Protein AF-A0A9E8RWK1-F1 (afdb_monomer_lite)

Structure (mmCIF, N/CA/C/O backbone):
data_AF-A0A9E8RWK1-F1
#
_entry.id   AF-A0A9E8RWK1-F1
#
loop_
_atom_site.group_PDB
_atom_site.id
_atom_site.type_symbol
_atom_site.label_atom_id
_atom_site.label_alt_id
_atom_site.label_comp_id
_atom_site.label_asym_id
_atom_site.label_entity_id
_atom_site.label_seq_id
_atom_site.pdbx_PDB_ins_code
_atom_site.Cartn_x
_atom_site.Cartn_y
_atom_site.Cartn_z
_atom_site.occupancy
_atom_site.B_iso_or_equiv
_atom_site.auth_seq_id
_atom_site.auth_comp_id
_atom_site.auth_asym_id
_atom_site.auth_atom_id
_atom_site.pdbx_PDB_model_num
ATOM 1 N N . MET A 1 1 ? -8.385 -2.951 10.976 1.00 50.56 1 MET A N 1
ATOM 2 C CA . MET A 1 1 ? -7.115 -3.081 10.235 1.00 50.56 1 MET A CA 1
ATOM 3 C C . MET A 1 1 ? -7.121 -2.086 9.069 1.00 50.56 1 MET A C 1
ATOM 5 O O . MET A 1 1 ? -7.453 -2.458 7.962 1.00 50.56 1 MET A O 1
ATOM 9 N N . ARG A 1 2 ? -6.897 -0.786 9.326 1.00 53.97 2 ARG A N 1
ATOM 10 C CA . ARG A 1 2 ? -7.012 0.300 8.315 1.00 53.97 2 ARG A CA 1
ATOM 11 C C . ARG A 1 2 ? -5.681 1.017 8.026 1.00 53.97 2 ARG A C 1
ATOM 13 O O . ARG A 1 2 ? -5.665 2.002 7.310 1.00 53.97 2 ARG A O 1
ATOM 20 N N . ARG A 1 3 ? -4.579 0.565 8.640 1.00 55.19 3 ARG A N 1
ATOM 21 C CA . ARG A 1 3 ? -3.286 1.274 8.633 1.00 55.19 3 ARG A CA 1
ATOM 22 C C . ARG A 1 3 ? -2.313 0.744 7.567 1.00 55.19 3 ARG A C 1
ATOM 24 O O . ARG A 1 3 ? -1.465 1.492 7.111 1.00 55.19 3 ARG A O 1
ATOM 31 N N . LEU A 1 4 ? -2.466 -0.515 7.140 1.00 61.09 4 LEU A N 1
ATOM 32 C CA . LEU A 1 4 ? -1.539 -1.186 6.214 1.00 61.09 4 LEU A CA 1
ATOM 33 C C . LEU A 1 4 ? -1.767 -0.837 4.730 1.00 61.09 4 LEU A C 1
ATOM 35 O O . LEU A 1 4 ? -0.841 -0.929 3.930 1.00 61.09 4 LEU A O 1
ATOM 39 N N . THR A 1 5 ? -2.967 -0.379 4.363 1.00 65.31 5 THR A N 1
ATOM 40 C CA . THR A 1 5 ? -3.295 0.035 2.986 1.00 65.31 5 THR A CA 1
ATOM 41 C C . THR A 1 5 ? -2.508 1.276 2.558 1.00 65.31 5 THR A C 1
ATOM 43 O O . THR A 1 5 ? -2.074 1.374 1.415 1.00 65.31 5 THR A O 1
ATOM 46 N N . PHE A 1 6 ? -2.249 2.197 3.493 1.00 67.19 6 PHE A N 1
ATOM 47 C CA . PHE A 1 6 ? -1.459 3.403 3.235 1.00 67.19 6 PHE A CA 1
ATOM 48 C C . PHE A 1 6 ? 0.005 3.089 2.925 1.00 67.19 6 PHE A C 1
ATOM 50 O O . PHE A 1 6 ? 0.580 3.708 2.037 1.00 67.19 6 PHE A O 1
ATOM 57 N N . VAL A 1 7 ? 0.589 2.098 3.606 1.00 70.25 7 VAL A N 1
ATOM 58 C CA . VAL A 1 7 ? 1.979 1.681 3.370 1.00 70.25 7 VAL A CA 1
ATOM 59 C C . VAL A 1 7 ? 2.132 1.120 1.958 1.00 70.25 7 VAL A C 1
ATOM 61 O O . VAL A 1 7 ? 3.050 1.511 1.251 1.00 70.25 7 VAL A O 1
ATOM 64 N N . SER A 1 8 ? 1.191 0.283 1.510 1.00 68.75 8 SER A N 1
ATOM 65 C CA . SER A 1 8 ? 1.210 -0.285 0.151 1.00 68.75 8 SER A CA 1
ATOM 66 C C . SER A 1 8 ? 1.062 0.791 -0.933 1.00 68.75 8 SER A C 1
ATOM 68 O O . SER A 1 8 ? 1.711 0.717 -1.976 1.00 68.75 8 SER A O 1
ATOM 70 N N . PHE A 1 9 ? 0.246 1.818 -0.671 1.00 69.50 9 PHE A N 1
ATOM 71 C CA . PHE A 1 9 ? 0.067 2.958 -1.570 1.00 69.50 9 PHE A CA 1
ATOM 72 C C . PHE A 1 9 ? 1.342 3.807 -1.668 1.00 69.50 9 PHE A C 1
ATOM 74 O O . PHE A 1 9 ? 1.829 4.063 -2.766 1.00 69.50 9 PHE A O 1
ATOM 81 N N . ILE A 1 10 ? 1.930 4.172 -0.524 1.00 72.75 10 ILE A N 1
ATOM 82 C CA . ILE A 1 10 ? 3.179 4.946 -0.458 1.00 72.75 10 ILE A CA 1
ATOM 83 C C . ILE A 1 10 ? 4.330 4.177 -1.112 1.00 72.75 10 ILE A C 1
ATOM 85 O O . ILE A 1 10 ? 5.096 4.764 -1.868 1.00 72.75 10 ILE A O 1
ATOM 89 N N . PHE A 1 11 ? 4.427 2.868 -0.881 1.00 75.56 11 PHE A N 1
ATOM 90 C CA . PHE A 1 11 ? 5.481 2.037 -1.460 1.00 75.56 11 PHE A CA 1
ATOM 91 C C . PHE A 1 11 ? 5.342 1.910 -2.983 1.00 75.56 11 PHE A C 1
ATOM 93 O O . PHE A 1 11 ? 6.331 2.033 -3.702 1.00 75.56 11 PHE A O 1
ATOM 100 N N . SER A 1 12 ? 4.112 1.752 -3.488 1.00 73.12 12 SER A N 1
ATOM 101 C CA . SER A 1 12 ? 3.837 1.718 -4.932 1.00 73.12 12 SER A CA 1
ATOM 102 C C . SER A 1 12 ? 4.190 3.047 -5.607 1.00 73.12 12 SER A C 1
ATOM 104 O O . SER A 1 12 ? 4.830 3.059 -6.655 1.00 73.12 12 SER A O 1
ATOM 106 N N . VAL A 1 13 ? 3.832 4.175 -4.986 1.00 73.81 13 VAL A N 1
ATOM 107 C CA . VAL A 1 13 ? 4.161 5.514 -5.502 1.00 73.81 13 VAL A CA 1
ATOM 108 C C . VAL A 1 13 ? 5.665 5.797 -5.422 1.00 73.81 13 VAL A C 1
ATOM 110 O O . VAL A 1 13 ? 6.224 6.356 -6.360 1.00 73.81 13 VAL A O 1
ATOM 113 N N . ALA A 1 14 ? 6.345 5.375 -4.353 1.00 74.81 14 ALA A N 1
ATOM 114 C CA . ALA A 1 14 ? 7.794 5.529 -4.211 1.00 74.81 14 ALA A CA 1
ATOM 115 C C . ALA A 1 14 ? 8.567 4.724 -5.268 1.00 74.81 14 ALA A C 1
ATOM 117 O O . ALA A 1 14 ? 9.495 5.247 -5.883 1.00 74.81 14 ALA A O 1
ATOM 118 N N . LEU A 1 15 ? 8.146 3.483 -5.536 1.00 70.88 15 LEU A N 1
ATOM 119 C CA . LEU A 1 15 ? 8.696 2.662 -6.619 1.00 70.88 15 LEU A CA 1
ATOM 120 C C . LEU A 1 15 ? 8.448 3.286 -7.998 1.00 70.88 15 LEU A C 1
ATOM 122 O O . LEU A 1 15 ? 9.342 3.263 -8.841 1.00 70.88 15 LEU A O 1
ATOM 126 N N . LEU A 1 16 ? 7.272 3.885 -8.226 1.00 69.06 16 LEU A N 1
ATOM 127 C CA . LEU A 1 16 ? 6.971 4.609 -9.465 1.00 69.06 16 LEU A CA 1
ATOM 128 C C . LEU A 1 16 ? 7.880 5.832 -9.635 1.00 69.06 16 LEU A C 1
ATOM 130 O O . LEU A 1 16 ? 8.434 6.039 -10.712 1.00 69.06 16 LEU A O 1
ATOM 134 N N . PHE A 1 17 ? 8.051 6.623 -8.575 1.00 72.44 17 PHE A N 1
ATOM 135 C CA . PHE A 1 17 ? 8.908 7.807 -8.591 1.00 72.44 17 PHE A CA 1
ATOM 136 C C . PHE A 1 17 ? 10.371 7.443 -8.856 1.00 72.44 17 PHE A C 1
ATOM 138 O O . PHE A 1 17 ? 11.064 8.150 -9.583 1.00 72.44 17 PHE A O 1
ATOM 145 N N . PHE A 1 18 ? 10.823 6.307 -8.323 1.00 70.38 18 PHE A N 1
ATOM 146 C CA . PHE A 1 18 ? 12.166 5.795 -8.575 1.00 70.38 18 PHE A CA 1
ATOM 147 C C . PHE A 1 18 ? 12.345 5.277 -10.009 1.00 70.38 18 PHE A C 1
ATOM 149 O O . PHE A 1 18 ? 13.406 5.449 -10.606 1.00 70.38 18 PHE A O 1
ATOM 156 N N . ALA A 1 19 ? 11.308 4.667 -10.581 1.00 66.31 19 ALA A N 1
ATOM 157 C CA . ALA A 1 19 ? 11.355 4.129 -11.935 1.00 66.31 19 ALA A CA 1
ATOM 158 C C . ALA A 1 19 ? 11.207 5.224 -13.014 1.00 66.31 19 ALA A C 1
ATOM 160 O O . ALA A 1 19 ? 11.771 5.091 -14.094 1.00 66.31 19 ALA A O 1
ATOM 161 N N . LEU A 1 20 ? 10.510 6.325 -12.720 1.00 64.75 20 LEU A N 1
ATOM 162 C CA . LEU A 1 20 ? 10.253 7.463 -13.617 1.00 64.75 20 LEU A CA 1
ATOM 163 C C . LEU A 1 20 ? 11.480 8.024 -14.369 1.00 64.75 20 LEU A C 1
ATOM 165 O O . LEU A 1 20 ? 11.388 8.149 -15.588 1.00 64.75 20 LEU A O 1
ATOM 169 N N . PRO A 1 21 ? 12.625 8.335 -13.728 1.00 65.44 21 PRO A N 1
ATOM 170 C CA . PRO A 1 21 ? 13.809 8.829 -14.440 1.00 65.44 21 PRO A CA 1
ATOM 171 C C . PRO A 1 21 ? 14.481 7.771 -15.331 1.00 65.44 21 PRO A C 1
ATOM 173 O O . PRO A 1 21 ? 15.219 8.125 -16.245 1.00 65.44 21 PRO A O 1
ATOM 176 N N . TYR A 1 22 ? 14.220 6.484 -15.086 1.00 64.44 22 TYR A N 1
ATOM 177 C CA . TYR A 1 22 ? 14.726 5.367 -15.890 1.00 64.44 22 TYR A CA 1
ATOM 178 C C . TYR A 1 22 ? 13.720 4.886 -16.948 1.00 64.44 22 TYR A C 1
ATOM 180 O O . TYR A 1 22 ? 14.080 4.124 -17.848 1.00 64.44 22 TYR A O 1
ATOM 188 N N . LEU A 1 23 ? 12.464 5.331 -16.869 1.00 61.91 23 LEU A N 1
ATOM 189 C CA . LEU A 1 23 ? 11.415 4.991 -17.818 1.00 61.91 23 LEU A CA 1
ATOM 190 C C . LEU A 1 23 ? 11.552 5.863 -19.071 1.00 61.91 23 LEU A C 1
ATOM 192 O O . LEU A 1 23 ? 11.127 7.017 -19.114 1.00 61.91 23 LEU A O 1
ATOM 196 N N . MET A 1 24 ? 12.091 5.281 -20.140 1.00 62.78 24 MET A N 1
ATOM 197 C CA . MET A 1 24 ? 11.972 5.853 -21.480 1.00 62.78 24 MET A CA 1
ATOM 198 C C . MET A 1 24 ? 10.519 5.718 -21.967 1.00 62.78 24 MET A C 1
ATOM 200 O O . MET A 1 24 ? 10.169 4.784 -22.685 1.00 62.78 24 MET A O 1
ATOM 204 N N . LEU A 1 25 ? 9.660 6.652 -21.545 1.00 63.69 25 LEU A N 1
ATOM 205 C CA . LEU A 1 25 ? 8.243 6.744 -21.941 1.00 63.69 25 LEU A CA 1
ATOM 206 C C . LEU A 1 25 ? 8.066 7.113 -23.422 1.00 63.69 25 LEU A C 1
ATOM 208 O O . LEU A 1 25 ? 7.013 6.865 -24.007 1.00 63.69 25 LEU A O 1
ATOM 212 N N . GLN A 1 26 ? 9.103 7.690 -24.029 1.00 60.00 26 GLN A N 1
ATOM 213 C CA . GLN A 1 26 ? 9.138 8.093 -25.427 1.00 60.00 26 GLN A CA 1
ATOM 214 C C . GLN A 1 26 ? 10.324 7.421 -26.120 1.00 60.00 26 GLN A C 1
ATOM 216 O O . GLN A 1 26 ? 11.483 7.682 -25.810 1.00 60.00 26 GLN A O 1
ATOM 221 N N . GLY A 1 27 ? 10.014 6.521 -27.049 1.00 68.19 27 GLY A N 1
ATOM 222 C CA . GLY A 1 27 ? 10.980 5.726 -27.798 1.00 68.19 27 GLY A CA 1
ATOM 223 C C . GLY A 1 27 ? 10.282 4.631 -28.604 1.00 68.19 27 GLY A C 1
ATOM 224 O O . GLY A 1 27 ? 9.066 4.461 -28.528 1.00 68.19 27 GLY A O 1
ATOM 225 N N . ARG A 1 28 ? 11.046 3.872 -29.391 1.00 63.62 28 ARG A N 1
ATOM 226 C CA . ARG A 1 28 ? 10.568 2.676 -30.102 1.00 63.62 28 ARG A CA 1
ATOM 227 C C . ARG A 1 28 ? 11.326 1.466 -29.571 1.00 63.62 28 ARG A C 1
ATOM 229 O O . ARG A 1 28 ? 12.543 1.419 -29.694 1.00 63.62 28 ARG A O 1
ATOM 236 N N . GLY A 1 29 ? 10.619 0.497 -28.992 1.00 73.00 29 GLY A N 1
ATOM 237 C CA . GLY A 1 29 ? 11.224 -0.768 -28.571 1.00 73.00 29 GLY A CA 1
ATOM 238 C C . GLY A 1 29 ? 10.606 -1.384 -27.319 1.00 73.00 29 GLY A C 1
ATOM 239 O O . GLY A 1 29 ? 9.658 -0.859 -26.736 1.00 73.00 29 GLY A O 1
ATOM 240 N N . LEU A 1 30 ? 11.184 -2.511 -26.903 1.00 76.00 30 LEU A N 1
ATOM 241 C CA . LEU A 1 30 ? 10.724 -3.349 -25.788 1.00 76.00 30 LEU A CA 1
ATOM 242 C C . LEU A 1 30 ? 10.599 -2.589 -24.452 1.00 76.00 30 LEU A C 1
ATOM 244 O O . LEU A 1 30 ? 9.734 -2.900 -23.637 1.00 76.00 30 LEU A O 1
ATOM 248 N N . ALA A 1 31 ? 11.427 -1.558 -24.256 1.00 75.62 31 ALA A N 1
ATOM 249 C CA . ALA A 1 31 ? 11.447 -0.727 -23.054 1.00 75.62 31 ALA A CA 1
ATOM 250 C C . ALA A 1 31 ? 10.112 -0.002 -22.795 1.00 75.62 31 ALA A C 1
ATOM 252 O O . ALA A 1 31 ? 9.694 0.135 -21.645 1.00 75.62 31 ALA A O 1
ATOM 253 N N . VAL A 1 32 ? 9.400 0.404 -23.851 1.00 77.38 32 VAL A N 1
ATOM 254 C CA . VAL A 1 32 ? 8.104 1.092 -23.728 1.00 77.38 32 VAL A CA 1
ATOM 255 C C . VAL A 1 32 ? 7.021 0.121 -23.260 1.00 77.38 32 VAL A C 1
ATOM 257 O O . VAL A 1 32 ? 6.261 0.433 -22.346 1.00 77.38 32 VAL A O 1
ATOM 260 N N . TYR A 1 33 ? 6.980 -1.088 -23.824 1.00 80.00 33 TYR A N 1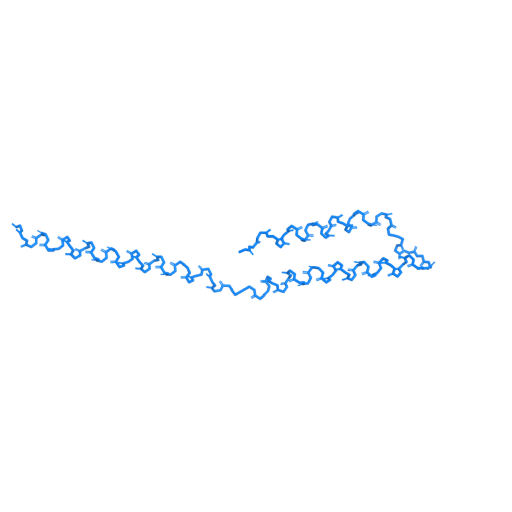
ATOM 261 C CA . TYR A 1 33 ? 6.019 -2.118 -23.417 1.00 80.00 33 TYR A CA 1
ATOM 262 C C . TYR A 1 33 ? 6.233 -2.572 -21.969 1.00 80.00 33 TYR A C 1
ATOM 264 O O . TYR A 1 33 ? 5.264 -2.786 -21.235 1.00 80.00 33 TYR A O 1
ATOM 272 N N . PHE A 1 34 ? 7.493 -2.663 -21.537 1.00 78.31 34 PHE A N 1
ATOM 273 C CA . PHE A 1 34 ? 7.837 -2.963 -20.148 1.00 78.31 34 PHE A CA 1
ATOM 274 C C . PHE A 1 34 ? 7.363 -1.852 -19.200 1.00 78.31 34 PHE A C 1
ATOM 276 O O . PHE A 1 34 ? 6.723 -2.130 -18.188 1.00 78.31 34 PHE A O 1
ATOM 283 N N . SER A 1 35 ? 7.582 -0.591 -19.586 1.00 78.00 35 SER A N 1
ATOM 284 C CA . SER A 1 35 ? 7.130 0.594 -18.847 1.00 78.00 35 SER A CA 1
ATOM 285 C C . SER A 1 35 ? 5.608 0.623 -18.663 1.00 78.00 35 SER A C 1
ATOM 287 O O . SER A 1 35 ? 5.118 0.834 -17.554 1.00 78.00 35 SER A O 1
ATOM 289 N N . TRP A 1 36 ? 4.850 0.347 -19.730 1.00 76.94 36 TRP A N 1
ATOM 290 C CA . TRP A 1 36 ? 3.385 0.273 -19.679 1.00 76.94 36 TRP A CA 1
ATOM 291 C C . TRP A 1 36 ? 2.883 -0.887 -18.817 1.00 76.94 36 TRP A C 1
ATOM 293 O O . TRP A 1 36 ? 1.972 -0.699 -18.011 1.00 76.94 36 TRP A O 1
ATOM 303 N N . SER A 1 37 ? 3.493 -2.069 -18.937 1.00 81.06 37 SER A N 1
ATOM 304 C CA . SER A 1 37 ? 3.130 -3.237 -18.119 1.00 81.06 37 SER A CA 1
ATOM 305 C C . SER A 1 37 ? 3.363 -2.972 -16.629 1.00 81.06 37 SER A C 1
ATOM 307 O O . SER A 1 37 ? 2.529 -3.325 -15.794 1.00 81.06 37 SER A O 1
ATOM 309 N N . TRP A 1 38 ? 4.454 -2.276 -16.297 1.00 80.25 38 TRP A N 1
ATOM 310 C CA . TRP A 1 38 ? 4.754 -1.848 -14.931 1.00 80.25 38 TRP A CA 1
ATOM 311 C C . TRP A 1 38 ? 3.711 -0.861 -14.386 1.00 80.25 38 TRP A C 1
ATOM 313 O O . TRP A 1 38 ? 3.277 -0.974 -13.239 1.00 80.25 38 TRP A O 1
ATOM 323 N N . LEU A 1 39 ? 3.247 0.067 -15.227 1.00 78.44 39 LEU A N 1
ATOM 324 C CA . LEU A 1 39 ? 2.193 1.030 -14.899 1.00 78.44 39 LEU A CA 1
ATOM 325 C C . LEU A 1 39 ? 0.854 0.342 -14.596 1.00 78.44 39 LEU A C 1
ATOM 327 O O . LEU A 1 39 ? 0.206 0.667 -13.600 1.00 78.44 39 LEU A O 1
ATOM 331 N N . PHE A 1 40 ? 0.463 -0.643 -15.411 1.00 81.94 40 PHE A N 1
ATOM 332 C CA . PHE A 1 40 ? -0.737 -1.451 -15.167 1.00 81.94 40 PHE A CA 1
ATOM 333 C C . PHE A 1 40 ? -0.645 -2.240 -13.861 1.00 81.94 40 PHE A C 1
ATOM 335 O O . PHE A 1 40 ? -1.619 -2.296 -13.110 1.00 81.94 40 PHE A O 1
ATOM 342 N N . LEU A 1 41 ? 0.522 -2.808 -13.558 1.00 79.88 41 LEU A N 1
ATOM 343 C CA . LEU A 1 41 ? 0.756 -3.540 -12.314 1.00 79.88 41 LEU A CA 1
ATOM 344 C C . LEU A 1 41 ? 0.594 -2.627 -11.087 1.00 79.88 41 LEU A C 1
ATOM 346 O O . LEU A 1 41 ? -0.048 -3.010 -10.106 1.00 79.88 41 LEU A O 1
ATOM 350 N N . LEU A 1 42 ? 1.071 -1.383 -11.185 1.00 78.31 42 LEU A N 1
ATOM 351 C CA . LEU A 1 42 ? 0.837 -0.346 -10.179 1.00 78.31 42 LEU A CA 1
ATOM 352 C C . LEU A 1 42 ? -0.658 -0.009 -10.038 1.00 78.31 42 LEU A C 1
ATOM 354 O O . LEU A 1 42 ? -1.168 0.116 -8.923 1.00 78.31 42 LEU A O 1
ATOM 358 N N . LEU A 1 43 ? -1.377 0.085 -11.162 1.00 79.56 43 LEU A N 1
ATOM 359 C CA . LEU A 1 43 ? -2.822 0.335 -11.201 1.00 79.56 43 LEU A CA 1
ATOM 360 C C . LEU A 1 43 ? -3.616 -0.771 -10.490 1.00 79.56 43 LEU A C 1
ATOM 362 O O . LEU A 1 43 ? -4.509 -0.480 -9.690 1.00 79.56 43 LEU A O 1
ATOM 366 N N . PHE A 1 44 ? -3.262 -2.036 -10.729 1.00 80.50 44 PHE A N 1
ATOM 367 C CA . PHE A 1 44 ? -3.868 -3.183 -10.048 1.00 80.50 44 PHE A CA 1
ATOM 368 C C . PHE A 1 44 ? -3.578 -3.180 -8.541 1.00 80.50 44 PHE A C 1
ATOM 370 O O . PHE A 1 44 ? -4.491 -3.414 -7.744 1.00 80.50 44 PHE A O 1
ATOM 377 N N . ALA A 1 45 ? -2.349 -2.847 -8.134 1.00 75.25 45 ALA A N 1
ATOM 378 C CA . ALA A 1 45 ? -1.973 -2.744 -6.722 1.00 75.25 45 ALA A CA 1
ATOM 379 C C . ALA A 1 45 ? -2.746 -1.634 -5.976 1.00 75.25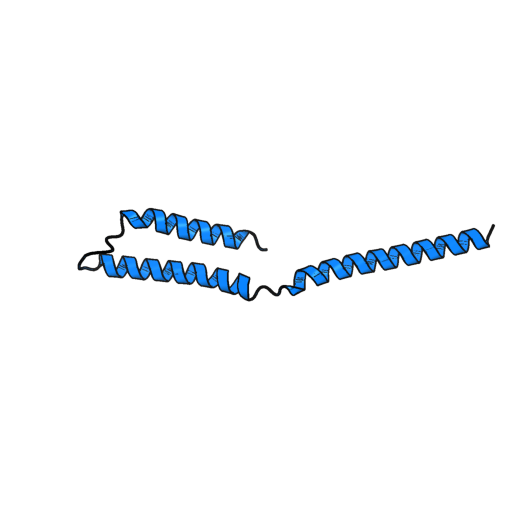 45 ALA A C 1
ATOM 381 O O . ALA A 1 45 ? -3.134 -1.802 -4.812 1.00 75.25 45 ALA A O 1
ATOM 382 N N . ILE A 1 46 ? -3.024 -0.514 -6.651 1.00 71.56 46 ILE A N 1
ATOM 383 C CA . ILE A 1 46 ? -3.859 0.570 -6.116 1.00 71.56 46 ILE A CA 1
ATOM 384 C C . ILE A 1 46 ? -5.331 0.136 -6.045 1.00 71.56 46 ILE A C 1
ATOM 386 O O . ILE A 1 46 ? -5.974 0.329 -5.010 1.00 71.56 46 ILE A O 1
ATOM 390 N N . SER A 1 47 ? -5.851 -0.494 -7.103 1.00 77.56 47 SER A N 1
ATOM 391 C CA . SER A 1 47 ? -7.251 -0.929 -7.200 1.00 77.56 47 SER A CA 1
ATOM 392 C C . SER A 1 47 ? -7.650 -1.897 -6.080 1.00 77.56 47 SER A C 1
ATOM 394 O O . SER A 1 47 ? -8.674 -1.688 -5.427 1.00 77.56 47 SER A O 1
ATOM 396 N N . GLY A 1 48 ? -6.809 -2.888 -5.758 1.00 67.56 48 GLY A N 1
ATOM 397 C CA . GLY A 1 48 ? -7.096 -3.846 -4.680 1.00 67.56 48 GLY A CA 1
ATOM 398 C C . GLY A 1 48 ? -7.288 -3.186 -3.306 1.00 67.56 48 GLY A C 1
ATOM 399 O O . GLY A 1 48 ? -8.177 -3.562 -2.539 1.00 67.56 48 GLY A O 1
ATOM 400 N N . ASN A 1 49 ? -6.515 -2.135 -3.015 1.00 71.12 49 ASN A N 1
ATOM 401 C CA . ASN A 1 49 ? -6.654 -1.358 -1.782 1.00 71.12 49 AS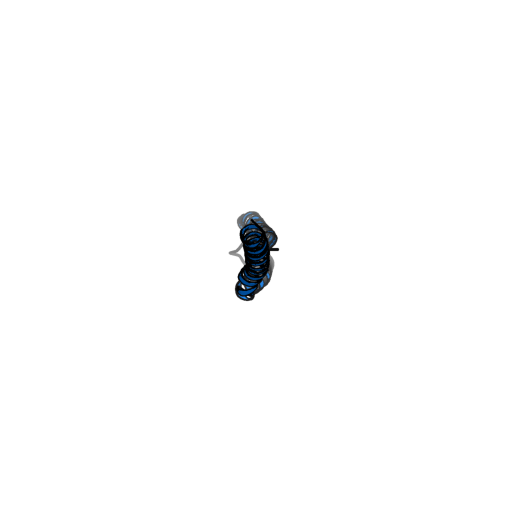N A CA 1
ATOM 402 C C . ASN A 1 49 ? -7.846 -0.388 -1.828 1.00 71.12 49 ASN A C 1
ATOM 404 O O . ASN A 1 49 ? -8.489 -0.157 -0.800 1.00 71.12 49 ASN A O 1
ATOM 408 N N . LEU A 1 50 ? -8.164 0.157 -3.007 1.00 66.31 50 LEU A N 1
ATOM 409 C CA . LEU A 1 50 ? -9.292 1.068 -3.210 1.00 66.31 50 LEU A CA 1
ATOM 410 C C . LEU A 1 50 ? -10.634 0.341 -3.061 1.00 66.31 50 LEU A C 1
ATOM 412 O O . LEU A 1 50 ? -11.536 0.853 -2.402 1.00 66.31 50 LEU A O 1
ATOM 416 N N . VAL A 1 51 ? -10.731 -0.889 -3.573 1.00 71.00 51 VAL A N 1
ATOM 417 C CA . VAL A 1 51 ? -11.894 -1.767 -3.383 1.00 71.00 51 VAL A CA 1
ATOM 418 C C . VAL A 1 51 ? -12.087 -2.087 -1.904 1.00 71.00 51 VAL A C 1
ATOM 420 O O . VAL A 1 51 ? -13.198 -1.970 -1.404 1.00 71.00 51 VAL A O 1
ATOM 423 N N . ALA A 1 52 ? -11.025 -2.390 -1.153 1.00 63.25 52 ALA A N 1
ATOM 424 C CA . ALA A 1 52 ? -11.134 -2.630 0.289 1.00 63.25 52 ALA A CA 1
ATOM 425 C C . ALA A 1 52 ? -11.612 -1.393 1.079 1.00 63.25 52 ALA A C 1
ATOM 427 O O . ALA A 1 52 ? -12.238 -1.530 2.136 1.00 63.25 52 ALA A O 1
ATOM 428 N N . LEU A 1 53 ? -11.327 -0.186 0.580 1.00 63.09 53 LEU A N 1
ATOM 429 C CA . LEU A 1 53 ? -11.767 1.072 1.180 1.00 63.09 53 LEU A CA 1
ATOM 430 C C . LEU A 1 53 ? -13.221 1.396 0.807 1.00 63.09 53 LEU A C 1
ATOM 432 O O . LEU A 1 53 ? -13.995 1.781 1.684 1.00 63.09 53 LEU A O 1
ATOM 436 N N . LEU A 1 54 ? -13.599 1.157 -0.451 1.00 67.50 54 LEU A N 1
ATOM 437 C CA . LEU A 1 54 ? -14.943 1.390 -0.982 1.00 67.50 54 LEU A CA 1
ATOM 438 C C . LEU A 1 54 ? -15.962 0.352 -0.483 1.00 67.50 54 LEU A C 1
ATOM 440 O O . LEU A 1 54 ? -17.106 0.694 -0.203 1.00 67.50 54 LEU A O 1
ATOM 444 N N . TYR A 1 55 ? -15.529 -0.896 -0.288 1.00 63.44 55 TYR A N 1
ATOM 445 C CA . TYR A 1 55 ? -16.335 -1.980 0.283 1.00 63.44 55 TYR A CA 1
ATOM 446 C C . TYR A 1 55 ? -16.193 -2.115 1.803 1.00 63.44 55 TYR A C 1
ATOM 448 O O . TYR A 1 55 ? -16.771 -3.030 2.391 1.00 63.44 55 TYR A O 1
ATOM 456 N N . SER A 1 56 ? -15.446 -1.226 2.474 1.00 57.72 56 SER A N 1
ATOM 457 C CA . SER A 1 56 ? -15.366 -1.240 3.937 1.00 57.72 56 SER A CA 1
ATOM 458 C C . SER A 1 56 ? -16.769 -0.984 4.499 1.00 57.72 56 SER A C 1
ATOM 460 O O . SER A 1 56 ? -17.282 0.124 4.334 1.00 57.72 56 SER A O 1
ATOM 462 N N . PRO A 1 57 ? -17.406 -1.954 5.188 1.00 59.16 57 PRO A N 1
ATOM 463 C CA . PRO A 1 57 ? -18.733 -1.745 5.734 1.00 59.16 57 PRO A CA 1
ATOM 464 C C . PRO A 1 57 ? -18.609 -0.698 6.838 1.00 59.16 57 PRO A C 1
ATOM 466 O O . PRO A 1 57 ? -18.134 -0.971 7.946 1.00 59.16 57 PRO A O 1
ATOM 469 N N . ILE A 1 58 ? -19.031 0.525 6.518 1.00 56.28 58 ILE A N 1
ATOM 470 C CA . ILE A 1 58 ? -18.968 1.702 7.392 1.00 56.28 58 ILE A CA 1
ATOM 471 C C . ILE A 1 58 ? -19.662 1.448 8.747 1.00 56.28 58 ILE A C 1
ATOM 473 O O . ILE A 1 58 ? -19.331 2.067 9.755 1.00 56.28 58 ILE A O 1
ATOM 477 N N . LYS A 1 59 ? -20.538 0.436 8.788 1.00 55.09 59 LYS A N 1
ATOM 478 C CA . LYS A 1 59 ? -21.394 0.040 9.909 1.00 55.09 59 LYS A CA 1
ATOM 479 C C . LYS A 1 59 ? -20.677 -0.672 11.068 1.00 55.09 59 LYS A C 1
ATOM 481 O O . LYS A 1 59 ? -21.169 -0.631 12.192 1.00 55.09 59 L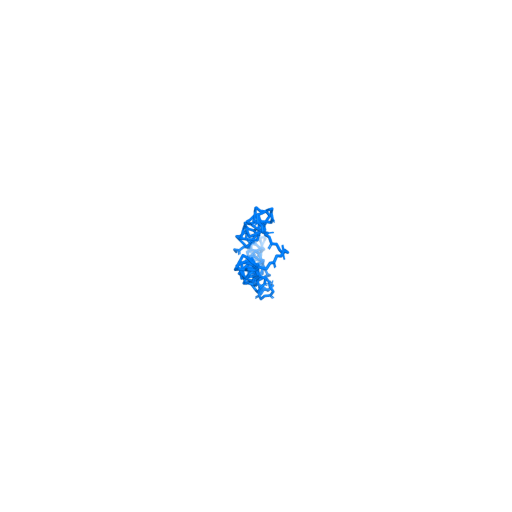YS A O 1
ATOM 486 N N . ARG A 1 60 ? -19.484 -1.261 10.876 1.00 55.53 60 ARG A N 1
ATOM 487 C CA . ARG A 1 60 ? -18.810 -2.023 11.961 1.00 55.53 60 ARG A CA 1
ATOM 488 C C . ARG A 1 60 ? -18.254 -1.164 13.105 1.00 55.53 60 ARG A C 1
ATOM 490 O O . ARG A 1 60 ? -17.925 -1.702 14.160 1.00 55.53 60 ARG A O 1
ATOM 497 N N . LYS A 1 61 ? -18.118 0.156 12.925 1.00 55.06 61 LYS A N 1
ATOM 498 C CA . LYS A 1 61 ? -17.666 1.050 14.009 1.00 55.06 61 LYS A CA 1
ATOM 499 C C . LYS A 1 61 ? -18.788 1.438 14.971 1.00 55.06 61 LYS A C 1
ATOM 501 O O . LYS A 1 61 ? -18.513 1.630 16.151 1.00 55.06 61 LYS A O 1
ATOM 506 N N . GLU A 1 62 ? -20.024 1.525 14.495 1.00 57.09 62 GLU A N 1
ATOM 507 C CA . GLU A 1 62 ? -21.162 1.899 15.341 1.00 57.09 62 GLU A CA 1
ATOM 508 C C . GLU A 1 62 ? -21.594 0.748 16.250 1.00 57.09 62 GLU A C 1
ATOM 510 O O . GLU A 1 62 ? -21.963 0.967 17.401 1.00 57.09 62 GLU A O 1
ATOM 515 N N . GLU A 1 63 ? -21.477 -0.490 15.776 1.00 59.81 63 GLU A N 1
ATOM 516 C CA . GLU A 1 63 ? -21.922 -1.671 16.517 1.00 59.81 63 GLU A CA 1
ATOM 517 C C . GLU A 1 63 ? -21.072 -1.942 17.767 1.00 59.81 63 GLU A C 1
ATOM 519 O O . GLU A 1 63 ? -21.619 -2.184 18.842 1.00 59.81 63 GLU A O 1
ATOM 524 N N . LYS A 1 64 ? -19.746 -1.746 17.678 1.00 60.53 64 LYS A N 1
ATOM 525 C CA . LYS A 1 64 ? -18.842 -1.836 18.839 1.00 60.53 64 LYS A CA 1
ATOM 526 C C . LYS A 1 64 ? -19.101 -0.739 19.878 1.00 60.53 64 LYS A C 1
ATOM 528 O O . LYS A 1 64 ? -18.860 -0.943 21.060 1.00 60.53 64 LYS A O 1
ATOM 533 N N . ASN A 1 65 ? -19.577 0.431 19.452 1.00 62.62 65 ASN A N 1
ATOM 534 C CA . ASN A 1 65 ? -19.886 1.523 20.375 1.00 62.62 65 ASN A CA 1
ATOM 535 C C . ASN A 1 65 ? -21.272 1.340 21.019 1.00 62.62 65 ASN A C 1
ATOM 537 O O . ASN A 1 65 ? -21.492 1.752 22.157 1.00 62.62 65 ASN A O 1
ATOM 541 N N . ARG A 1 66 ? -22.205 0.675 20.320 1.00 67.31 66 ARG A N 1
ATOM 542 C CA . ARG A 1 66 ? -23.530 0.338 20.860 1.00 67.31 66 ARG A CA 1
ATOM 543 C C . ARG A 1 66 ? -23.487 -0.755 21.924 1.00 67.31 66 ARG A C 1
ATOM 545 O O . ARG A 1 66 ? -24.226 -0.624 22.896 1.00 67.31 66 ARG A O 1
ATOM 552 N N . SER A 1 67 ? -22.629 -1.769 21.794 1.00 70.00 67 SER A N 1
ATOM 553 C CA . SER A 1 67 ? -22.483 -2.800 22.835 1.00 70.00 67 SER A CA 1
ATOM 554 C C . SER A 1 67 ? -21.920 -2.217 24.135 1.00 70.00 67 SER A C 1
ATOM 556 O O . SER A 1 67 ? -22.520 -2.385 25.190 1.00 70.00 67 SER A O 1
ATOM 558 N N . VAL A 1 68 ? -20.865 -1.398 24.045 1.00 77.44 68 VAL A N 1
ATOM 559 C CA . VAL A 1 68 ? -20.256 -0.727 25.211 1.00 77.44 68 VAL A CA 1
ATOM 560 C C . VAL A 1 68 ? -21.233 0.243 25.888 1.00 77.44 68 VAL A C 1
ATOM 562 O O . VAL A 1 68 ? -21.249 0.371 27.112 1.00 77.44 68 VAL A O 1
ATOM 565 N N . ARG A 1 69 ? -22.074 0.937 25.109 1.00 76.62 69 ARG A N 1
ATOM 566 C CA . ARG A 1 69 ? -23.080 1.858 25.658 1.00 76.62 69 ARG A CA 1
ATOM 567 C C . ARG A 1 69 ? -24.251 1.122 26.320 1.00 76.62 69 ARG A C 1
ATOM 569 O O . ARG A 1 69 ? -24.778 1.645 27.298 1.00 76.62 69 ARG A O 1
ATOM 576 N N . ARG A 1 70 ? -24.632 -0.063 25.823 1.00 79.56 70 ARG A N 1
ATOM 577 C CA . ARG A 1 70 ? -25.648 -0.927 26.452 1.00 79.56 70 ARG A CA 1
ATOM 578 C C . ARG A 1 70 ? -25.161 -1.501 27.778 1.00 79.56 70 ARG A C 1
ATOM 580 O O . ARG A 1 70 ? -25.840 -1.299 28.774 1.00 79.56 70 ARG A O 1
ATOM 587 N N . GLU A 1 71 ? -23.956 -2.065 27.817 1.00 80.62 71 GLU A N 1
ATOM 588 C CA . GLU A 1 71 ? -23.362 -2.591 29.059 1.00 80.62 71 GLU A CA 1
ATOM 589 C C . GLU A 1 71 ? -23.236 -1.499 30.137 1.00 80.62 71 GLU A C 1
ATOM 591 O O . GLU A 1 71 ? -23.562 -1.716 31.304 1.00 80.62 71 GLU A O 1
ATOM 596 N N . ARG A 1 72 ? -22.842 -0.274 29.751 1.00 80.69 72 ARG A N 1
ATOM 597 C CA . ARG A 1 72 ? -22.832 0.867 30.682 1.00 80.69 72 ARG A CA 1
ATOM 598 C C . ARG A 1 72 ? -24.227 1.255 31.167 1.00 80.69 72 ARG A C 1
ATOM 600 O O . ARG A 1 72 ? -24.372 1.542 32.351 1.00 80.69 72 ARG A O 1
ATOM 607 N N . ALA A 1 73 ? -25.228 1.285 30.291 1.00 82.94 73 ALA A N 1
ATOM 608 C CA . ALA A 1 73 ? -26.598 1.620 30.679 1.00 82.94 73 ALA A CA 1
ATOM 609 C C . ALA A 1 73 ? -27.191 0.577 31.642 1.00 82.94 73 ALA A C 1
ATOM 611 O O . ALA A 1 73 ? -27.782 0.965 32.646 1.00 82.94 73 ALA A O 1
ATOM 612 N N . GLU A 1 74 ? -26.949 -0.711 31.387 1.00 85.25 74 GLU A N 1
ATOM 613 C CA . GLU A 1 74 ? -27.370 -1.826 32.248 1.00 85.25 74 GLU A CA 1
ATOM 614 C C . GLU A 1 74 ? -26.664 -1.791 33.614 1.00 85.25 74 GLU A C 1
ATOM 616 O O . GLU A 1 74 ? -27.301 -1.972 34.654 1.00 85.25 74 GLU A O 1
ATOM 621 N N . SER A 1 75 ? -25.365 -1.465 33.639 1.00 82.62 75 SER A N 1
ATOM 622 C CA . SER A 1 75 ? -24.623 -1.288 34.896 1.00 82.62 75 SER A CA 1
ATOM 623 C C . SER A 1 75 ? -25.130 -0.097 35.721 1.00 82.62 75 SER A C 1
ATOM 625 O O . SER A 1 75 ? -25.216 -0.183 36.944 1.00 82.62 75 SER A O 1
ATOM 627 N N . LEU A 1 76 ? -25.519 1.004 35.066 1.00 83.19 76 LEU A N 1
ATOM 628 C CA . LEU A 1 76 ? -26.057 2.185 35.737 1.00 83.19 76 LEU A CA 1
ATOM 629 C C . LEU A 1 76 ? -27.440 1.902 36.319 1.00 83.19 76 LEU A C 1
ATOM 631 O O . LEU A 1 76 ? -27.639 2.180 37.498 1.00 83.19 76 LEU A O 1
ATOM 635 N N . SER A 1 77 ? -28.358 1.294 35.557 1.00 79.31 77 SER A N 1
ATOM 636 C CA . SER A 1 77 ? -29.686 0.924 36.068 1.00 79.31 77 SER A CA 1
ATOM 637 C C . SER A 1 77 ? -29.590 -0.007 37.278 1.00 79.31 77 SER A C 1
ATOM 639 O O . SER A 1 77 ? -30.217 0.280 38.296 1.00 79.31 77 SER A O 1
ATOM 641 N N . ALA A 1 78 ? -28.718 -1.022 37.229 1.00 83.44 78 ALA A N 1
ATOM 642 C CA . ALA A 1 78 ? -28.501 -1.948 38.343 1.00 83.44 78 ALA A CA 1
ATOM 643 C C . ALA A 1 78 ? -27.988 -1.245 39.616 1.00 83.44 78 ALA A C 1
ATOM 645 O O . ALA A 1 78 ? -28.437 -1.541 40.725 1.00 83.44 78 ALA A O 1
ATOM 646 N N . VAL A 1 79 ? -27.084 -0.270 39.468 1.00 82.50 79 VAL A N 1
ATOM 647 C CA . VAL A 1 79 ? -26.569 0.522 40.597 1.00 82.50 79 VAL A CA 1
ATOM 648 C C . VAL A 1 79 ? -27.647 1.445 41.178 1.00 82.50 79 VAL A C 1
ATOM 650 O O . VAL A 1 79 ? -27.719 1.605 42.399 1.00 82.50 79 VAL A O 1
ATOM 653 N N . THR A 1 80 ? -28.500 2.044 40.338 1.00 83.44 80 THR A N 1
ATOM 654 C CA . THR A 1 80 ? -29.621 2.885 40.804 1.00 83.44 80 THR A CA 1
ATOM 655 C C . THR A 1 80 ? -30.634 2.081 41.614 1.00 83.44 80 THR A C 1
ATOM 657 O O . THR A 1 80 ? -31.003 2.519 42.705 1.00 83.44 80 THR A O 1
ATOM 660 N N . ASP A 1 81 ? -31.020 0.892 41.145 1.00 81.50 81 ASP A N 1
ATOM 661 C CA . ASP A 1 81 ? -31.932 0.003 41.877 1.00 81.50 81 ASP A CA 1
ATOM 662 C C . ASP A 1 81 ? -31.359 -0.397 43.238 1.00 81.50 81 ASP A C 1
ATOM 664 O O . ASP A 1 81 ? -32.039 -0.324 44.265 1.00 81.50 81 ASP A O 1
ATOM 668 N N . GLN A 1 82 ? -30.069 -0.728 43.284 1.00 80.12 82 GLN A N 1
ATOM 669 C CA . GLN A 1 82 ? -29.391 -1.062 44.533 1.00 80.12 82 GLN A CA 1
ATOM 670 C C . GLN A 1 82 ? -29.362 0.119 45.523 1.00 80.12 82 GLN A C 1
ATOM 672 O O . GLN A 1 82 ? -29.427 -0.076 46.740 1.00 80.12 82 GLN A O 1
ATOM 677 N N . ARG A 1 83 ? -29.275 1.357 45.021 1.00 78.94 83 ARG A N 1
ATOM 678 C CA . ARG A 1 83 ? -29.333 2.577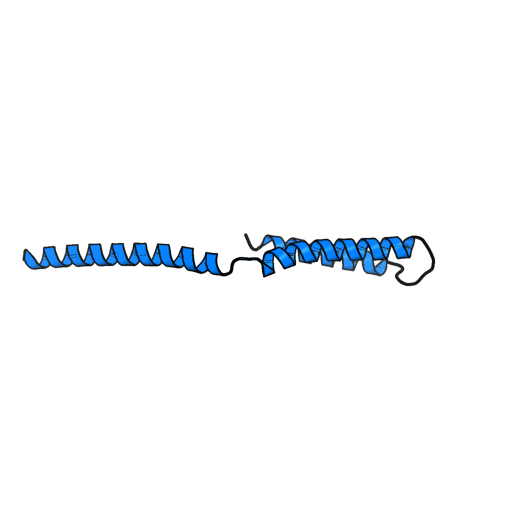 45.843 1.00 78.94 83 ARG A CA 1
ATOM 679 C C . ARG A 1 83 ? -30.729 2.824 46.409 1.00 78.94 83 ARG A C 1
ATOM 681 O O . ARG A 1 83 ? -30.839 3.193 47.576 1.00 78.94 83 ARG A O 1
ATOM 688 N N . LEU A 1 84 ? -31.772 2.600 45.613 1.00 80.81 84 LEU A N 1
ATOM 689 C CA . LEU A 1 84 ? -33.165 2.792 46.029 1.00 80.81 84 LEU A CA 1
ATOM 690 C C . LEU A 1 84 ? -33.569 1.825 47.147 1.00 80.81 84 LEU A C 1
ATOM 692 O O . LEU A 1 84 ? -34.191 2.243 48.124 1.00 80.81 84 LEU A O 1
ATOM 696 N N . TRP A 1 85 ? -33.156 0.557 47.059 1.00 80.56 85 TRP A N 1
ATOM 697 C CA . TRP A 1 85 ? -33.385 -0.426 48.125 1.00 80.56 85 TRP A CA 1
ATOM 698 C C . TRP A 1 85 ? -32.734 -0.037 49.450 1.00 80.56 85 TRP A C 1
ATOM 700 O O . TRP A 1 85 ? -33.309 -0.269 50.511 1.00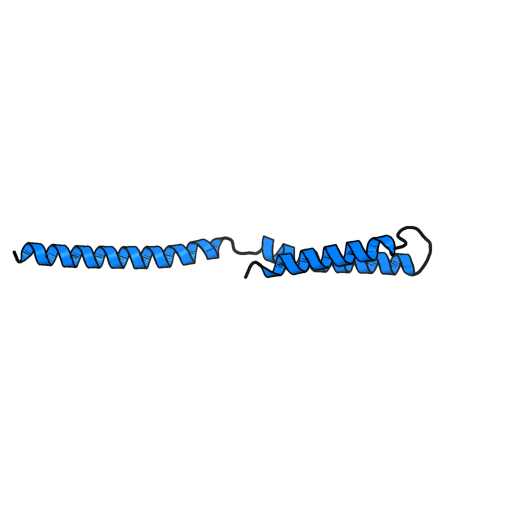 80.56 85 TRP A O 1
ATOM 710 N N . ARG A 1 86 ? -31.554 0.586 49.392 1.00 82.25 86 ARG A N 1
ATOM 711 C CA . ARG A 1 86 ? -30.821 1.017 50.584 1.00 82.25 86 ARG A CA 1
ATOM 712 C C . ARG A 1 86 ? -31.512 2.176 51.304 1.00 82.25 86 ARG A C 1
ATOM 714 O O . ARG A 1 86 ? -31.541 2.179 52.524 1.00 82.25 86 ARG A O 1
ATOM 721 N N . ILE A 1 87 ? -32.091 3.117 50.556 1.00 81.25 87 ILE A N 1
ATOM 722 C CA . ILE A 1 87 ? -32.824 4.267 51.116 1.00 81.25 87 ILE A CA 1
ATOM 723 C C . ILE A 1 87 ? -34.147 3.824 51.752 1.00 81.25 87 ILE A C 1
ATOM 725 O O . ILE A 1 87 ? -34.558 4.386 52.753 1.00 81.25 87 ILE A O 1
ATOM 729 N N . ARG A 1 88 ? -34.805 2.793 51.208 1.00 80.62 88 ARG A N 1
ATOM 730 C CA . ARG A 1 88 ? -36.057 2.254 51.768 1.00 80.62 88 ARG A CA 1
ATOM 731 C C . ARG A 1 88 ? -35.875 1.564 53.131 1.00 80.62 88 ARG A C 1
ATOM 733 O O . ARG A 1 88 ? -36.853 1.368 53.840 1.00 80.62 88 ARG A O 1
ATOM 740 N N . GLN A 1 89 ? -34.657 1.140 53.456 1.00 75.19 89 GLN A N 1
ATOM 741 C CA . GLN A 1 89 ? -34.326 0.416 54.690 1.00 75.19 89 GLN A CA 1
ATOM 742 C C . GLN A 1 89 ? -33.837 1.343 55.819 1.00 75.19 89 GLN A C 1
ATOM 744 O O . GLN A 1 89 ? -33.455 0.848 56.877 1.00 75.19 89 GLN A O 1
ATOM 749 N N . GLN A 1 90 ? -33.808 2.657 55.584 1.00 68.44 90 GLN A N 1
ATOM 750 C CA . GLN A 1 90 ? -33.359 3.683 56.525 1.00 68.44 90 GLN A CA 1
ATOM 751 C C . GLN A 1 90 ? -34.545 4.529 56.987 1.00 68.44 90 GLN A C 1
ATOM 753 O O . GLN A 1 90 ? -34.546 4.903 58.178 1.00 68.44 90 GLN A O 1
#

Foldseek 3Di:
DLPVLVVLLVVLVVVVVVCVVVQPCDDDDPSVVVVVVSVVVSVVSNVVSVCCVVPVPPPPVVVVVVVVVVVVVVVVVVVVVVVVVVVVVD

Secondary structure (DSSP, 8-state):
--SHHHHHHHHHHHHHHHHGGG---SSSSHHHHHHHHHHHHHHHHHHHHHHHHHTS-TTHHHHHHHHHHHHHHHHHHHHHHHHHHHHHT-

pLDDT: mean 71.47, std 8.81, range [50.56, 85.25]

Sequence (90 aa):
MRRLTFVSFIFSVALLFFALPYLMLQGRGLAVYFSWSWLFLLLFAISGNLVALLYSPIKRKEEKNRSVRRERAESLSAVTDQRLWRIRQQ

Organism: NCBI:txid2980026

Radius of gyration: 28.07 Å; chains: 1; bounding box: 51×13×87 Å